Protein AF-A0A7S3SYY2-F1 (afdb_monomer_lite)

pLDDT: mean 83.9, std 14.85, range [45.09, 97.62]

Foldseek 3Di:
DQVPLLVVLVQLVCVVVVNHDPDDDDDDDLVNVVVVCVLQVQCPPDDPPDRQDPPKDKDKDKDFDPDPPPPDRGQIWMWIAIVNHTGHAFQDDPPDRIHRSVSRNVRSVVVQVVVVHDCVVPVPDPDD

Radius of gyration: 16.12 Å; chains: 1; bounding box: 40×39×46 Å

Sequence (128 aa):
MHPLLLEITSRLQAAAEGSGARLTLLSGHDTVVAQLLAALDATGESERCGWPPYASRVVFEVWAPVRRDEGRTPALVVRALFNGVPQPLPGCSPGLELCPLRAFAQAVEARFSAQGGFERACAAKARL

Secondary structure (DSSP, 8-state):
--HHHHHHHHHHHHHHTTSS-S-------HHHHHHHHHHTTTT-TTS--PPPPTT--EEEEEE--S---TTSPPPPEEEEEETTEE---TTS-TT-SSEEHHHHHHHHHHHHHHTT-HHHHT---S--

Organism: Emiliania huxleyi (NCBI:txid2903)

Structure (mmCIF, N/CA/C/O backbone):
data_AF-A0A7S3SYY2-F1
#
_entry.id   AF-A0A7S3SYY2-F1
#
loop_
_atom_site.group_PDB
_atom_site.id
_atom_site.type_symbol
_atom_site.label_atom_id
_atom_site.label_alt_id
_atom_site.label_comp_id
_atom_site.label_asym_id
_atom_site.label_entity_id
_atom_site.label_seq_id
_atom_site.pdbx_PDB_ins_code
_atom_site.Cartn_x
_atom_site.Cartn_y
_atom_site.Cartn_z
_atom_site.occupancy
_atom_site.B_iso_or_equiv
_atom_site.auth_seq_id
_atom_site.auth_comp_id
_atom_site.auth_asym_id
_atom_site.auth_atom_id
_atom_site.pdbx_PDB_model_num
ATOM 1 N N . MET A 1 1 ? 1.476 -2.790 -13.686 1.00 65.81 1 MET A N 1
ATOM 2 C CA . MET A 1 1 ? 0.308 -3.617 -13.343 1.00 65.81 1 MET A CA 1
ATOM 3 C C . MET A 1 1 ? 0.619 -4.450 -12.122 1.00 65.81 1 MET A C 1
ATOM 5 O O . MET A 1 1 ? 1.651 -5.104 -12.127 1.00 65.81 1 MET A O 1
ATOM 9 N N . HIS A 1 2 ? -0.176 -4.340 -11.054 1.00 78.88 2 HIS A N 1
ATOM 10 C CA . HIS A 1 2 ? 0.267 -4.744 -9.712 1.00 78.88 2 HIS A CA 1
ATOM 11 C C . HIS A 1 2 ? -0.865 -5.444 -8.935 1.00 78.88 2 HIS A C 1
ATOM 13 O O . HIS A 1 2 ? -1.493 -4.807 -8.088 1.00 78.88 2 HIS A O 1
ATOM 19 N N . PRO A 1 3 ? -1.155 -6.733 -9.214 1.00 88.81 3 PRO A N 1
ATOM 20 C CA . PRO A 1 3 ? -2.264 -7.456 -8.577 1.00 88.81 3 PRO A CA 1
ATOM 21 C C . PRO A 1 3 ? -2.124 -7.525 -7.051 1.00 88.81 3 PRO A C 1
ATOM 23 O O . PRO A 1 3 ? -3.116 -7.424 -6.338 1.00 88.81 3 PRO A O 1
ATOM 26 N N . LEU A 1 4 ? -0.892 -7.597 -6.537 1.00 93.25 4 LEU A N 1
ATOM 27 C CA . LEU A 1 4 ? -0.640 -7.558 -5.097 1.00 93.25 4 LEU A CA 1
ATOM 28 C C . LEU A 1 4 ? -1.083 -6.232 -4.458 1.00 93.25 4 LEU A C 1
ATOM 30 O O . LEU A 1 4 ? -1.627 -6.247 -3.360 1.00 93.25 4 LEU A O 1
ATOM 34 N N . LEU A 1 5 ? -0.880 -5.093 -5.130 1.00 94.38 5 LEU A N 1
ATOM 35 C CA . LEU A 1 5 ? -1.324 -3.801 -4.603 1.00 94.38 5 LEU A CA 1
ATOM 36 C C . LEU A 1 5 ? -2.856 -3.731 -4.549 1.00 94.38 5 LEU A C 1
ATOM 38 O O . LEU A 1 5 ? -3.395 -3.236 -3.568 1.00 94.38 5 LEU A O 1
ATOM 42 N N . LEU A 1 6 ? -3.545 -4.269 -5.560 1.00 93.44 6 LEU A N 1
ATOM 43 C CA . LEU A 1 6 ? -5.008 -4.353 -5.577 1.00 93.44 6 LEU A CA 1
ATOM 44 C C . LEU A 1 6 ? -5.541 -5.231 -4.432 1.00 93.44 6 LEU A C 1
ATOM 46 O O . LEU A 1 6 ? -6.450 -4.820 -3.717 1.00 93.44 6 LEU A O 1
ATOM 50 N N . GLU A 1 7 ? -4.938 -6.403 -4.221 1.00 95.12 7 GLU A N 1
ATOM 51 C CA . GLU A 1 7 ? -5.281 -7.299 -3.110 1.00 95.12 7 GLU A CA 1
ATOM 52 C C . GLU A 1 7 ? -5.051 -6.627 -1.748 1.00 95.12 7 GLU A C 1
ATOM 54 O O . GLU A 1 7 ? -5.907 -6.687 -0.865 1.00 95.12 7 GLU A O 1
ATOM 59 N N . ILE A 1 8 ? -3.916 -5.940 -1.574 1.00 96.88 8 ILE A N 1
ATOM 60 C CA . ILE A 1 8 ? -3.631 -5.160 -0.363 1.00 96.88 8 ILE A CA 1
ATOM 61 C C . ILE A 1 8 ? -4.713 -4.094 -0.160 1.00 96.88 8 ILE A C 1
ATOM 63 O O . ILE A 1 8 ? -5.267 -4.008 0.932 1.00 96.88 8 ILE A O 1
ATOM 67 N N . THR A 1 9 ? -5.061 -3.327 -1.195 1.00 95.94 9 THR A N 1
ATOM 68 C CA . THR A 1 9 ? -6.124 -2.313 -1.133 1.00 95.94 9 THR A CA 1
ATOM 69 C C . THR A 1 9 ? -7.457 -2.908 -0.680 1.00 95.94 9 THR A C 1
ATOM 71 O O . THR A 1 9 ? -8.068 -2.370 0.245 1.00 95.94 9 THR A O 1
ATOM 74 N N . SER A 1 10 ? -7.868 -4.044 -1.250 1.00 96.00 10 SER A N 1
ATOM 75 C CA . SER A 1 10 ? -9.106 -4.730 -0.860 1.00 96.00 10 SER A CA 1
ATOM 76 C C . SER A 1 10 ? -9.089 -5.152 0.614 1.00 96.00 10 SER A C 1
ATOM 78 O O . SER A 1 10 ? -10.051 -4.916 1.348 1.00 96.00 10 SER A O 1
ATOM 80 N N . ARG A 1 11 ? -7.962 -5.691 1.098 1.00 96.88 11 ARG A N 1
ATOM 81 C CA . ARG A 1 11 ? -7.799 -6.056 2.515 1.00 96.88 11 ARG A CA 1
ATOM 82 C C . ARG A 1 11 ? -7.856 -4.850 3.443 1.00 96.88 11 ARG A C 1
ATOM 84 O O . ARG A 1 11 ? -8.446 -4.950 4.516 1.00 96.88 11 ARG A O 1
ATOM 91 N N . LEU A 1 12 ? -7.263 -3.724 3.046 1.00 96.31 12 LEU A N 1
ATOM 92 C CA . LEU A 1 12 ? -7.311 -2.483 3.821 1.00 96.31 12 LEU A CA 1
ATOM 93 C C . LEU A 1 12 ? -8.750 -1.961 3.927 1.00 96.31 12 LEU A C 1
ATOM 95 O O . LEU A 1 12 ? -9.162 -1.578 5.018 1.00 96.31 12 LEU A O 1
ATOM 99 N N . GLN A 1 13 ? -9.523 -1.996 2.835 1.00 95.56 13 GLN A N 1
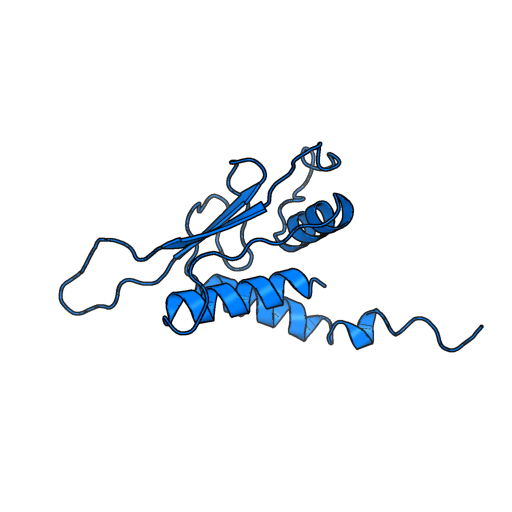ATOM 100 C CA . GLN A 1 13 ? -10.947 -1.635 2.841 1.00 95.56 13 GLN A CA 1
ATOM 101 C C . GLN A 1 13 ? -11.753 -2.554 3.767 1.00 95.56 13 GLN A C 1
ATOM 103 O O . GLN A 1 13 ? -12.414 -2.062 4.679 1.00 95.56 13 GLN A O 1
ATOM 108 N N . ALA A 1 14 ? -11.613 -3.876 3.624 1.00 95.62 14 ALA A N 1
ATOM 109 C CA . ALA A 1 14 ? -12.310 -4.841 4.475 1.00 95.62 14 ALA A CA 1
ATOM 110 C C . ALA A 1 14 ? -11.951 -4.675 5.964 1.00 95.62 14 ALA A C 1
ATOM 112 O O . ALA A 1 14 ? -12.819 -4.687 6.838 1.00 95.62 14 ALA A O 1
ATOM 113 N N . ALA A 1 15 ? -10.668 -4.482 6.285 1.00 94.50 15 ALA A N 1
ATOM 114 C CA . ALA A 1 15 ? -10.229 -4.236 7.658 1.00 94.50 15 ALA A CA 1
ATOM 115 C C . ALA A 1 15 ? -10.829 -2.939 8.224 1.00 94.50 15 ALA A C 1
ATOM 117 O O . ALA A 1 15 ? -11.243 -2.907 9.384 1.00 94.50 15 ALA A O 1
ATOM 118 N N . ALA A 1 16 ? -10.915 -1.887 7.407 1.00 91.62 16 ALA A N 1
ATOM 119 C CA . ALA A 1 16 ? -11.479 -0.605 7.810 1.00 91.62 16 ALA A CA 1
ATOM 120 C C . ALA A 1 16 ? -13.006 -0.648 8.006 1.00 91.62 16 ALA A C 1
ATOM 122 O O . ALA A 1 16 ? -13.536 0.065 8.856 1.00 91.62 16 ALA A O 1
ATOM 123 N N . GLU A 1 17 ? -13.699 -1.520 7.273 1.00 91.00 17 GLU A N 1
ATOM 124 C CA . GLU A 1 17 ? -15.127 -1.828 7.441 1.00 91.00 17 GLU A CA 1
ATOM 125 C C . GLU A 1 17 ? -15.404 -2.791 8.609 1.00 91.00 17 GLU A C 1
ATOM 127 O O . GLU A 1 17 ? -16.556 -3.046 8.955 1.00 91.00 17 GLU A O 1
ATOM 132 N N . GLY A 1 18 ? -14.356 -3.328 9.242 1.00 92.31 18 GLY A N 1
ATOM 133 C CA . GLY A 1 18 ? -14.468 -4.281 10.347 1.00 92.31 18 GLY A CA 1
ATOM 134 C C . GLY A 1 18 ? -14.792 -5.716 9.921 1.00 92.31 18 GLY A C 1
ATOM 135 O O . GLY A 1 18 ? -15.015 -6.559 10.788 1.00 92.31 18 GLY A O 1
ATOM 136 N N . SER A 1 19 ? -14.796 -6.007 8.619 1.00 95.25 19 SER A N 1
ATOM 137 C CA . SER A 1 19 ? -15.031 -7.341 8.050 1.00 95.25 19 SER A CA 1
ATOM 138 C C . SER A 1 19 ? -13.734 -8.116 7.764 1.00 95.25 19 SER A C 1
ATOM 140 O O . SER A 1 19 ? -13.767 -9.334 7.600 1.00 95.25 19 SER A O 1
ATOM 142 N N . GLY A 1 20 ? -12.588 -7.427 7.723 1.00 95.00 20 GLY A N 1
ATOM 143 C CA . GLY A 1 20 ? -11.268 -7.990 7.427 1.00 95.00 20 GLY A CA 1
ATOM 144 C C . GLY A 1 20 ? -10.346 -8.168 8.641 1.00 95.00 20 GLY A C 1
ATOM 145 O O . GLY A 1 20 ? -10.592 -7.667 9.741 1.00 95.00 20 GLY A O 1
ATOM 146 N N . ALA A 1 21 ? -9.230 -8.872 8.430 1.00 96.88 21 ALA A N 1
ATOM 147 C CA . ALA A 1 21 ? -8.206 -9.078 9.453 1.00 96.88 21 ALA A CA 1
ATOM 148 C C . ALA A 1 21 ? -7.479 -7.767 9.805 1.00 96.88 21 ALA A C 1
ATOM 150 O O . ALA A 1 21 ? -7.010 -7.048 8.927 1.00 96.88 21 ALA A O 1
ATOM 151 N N . ARG A 1 22 ? -7.315 -7.493 11.107 1.00 94.38 22 ARG A N 1
ATOM 152 C CA . ARG A 1 22 ? -6.625 -6.285 11.606 1.00 94.38 22 ARG A CA 1
ATOM 153 C C . ARG A 1 22 ? -5.106 -6.317 11.423 1.00 94.38 22 ARG A C 1
ATOM 155 O O . ARG A 1 22 ? -4.471 -5.270 11.431 1.00 94.38 22 ARG A O 1
ATOM 162 N N . LEU A 1 23 ? -4.531 -7.509 11.277 1.00 97.00 23 LEU A N 1
ATOM 163 C CA . LEU A 1 23 ? -3.124 -7.719 10.961 1.00 97.00 23 LEU A CA 1
ATOM 164 C C . LEU A 1 23 ? -3.025 -8.820 9.910 1.00 97.00 23 LEU A C 1
ATOM 166 O O . LEU A 1 23 ? -3.568 -9.907 10.085 1.00 97.00 23 LEU A O 1
ATOM 170 N N . THR A 1 24 ? -2.309 -8.527 8.832 1.00 97.31 24 THR A N 1
ATOM 171 C CA . THR A 1 24 ? -1.993 -9.475 7.767 1.00 97.31 24 THR A CA 1
ATOM 172 C C . THR A 1 24 ? -0.486 -9.460 7.560 1.00 97.31 24 THR A C 1
ATOM 174 O O . THR A 1 24 ? 0.097 -8.394 7.376 1.00 97.31 24 THR A O 1
ATOM 177 N N . LEU A 1 25 ? 0.141 -10.635 7.578 1.00 97.25 25 LEU A N 1
ATOM 178 C CA . LEU A 1 25 ? 1.570 -10.801 7.323 1.00 97.25 25 LEU A CA 1
ATOM 179 C C . LEU A 1 25 ? 1.753 -11.572 6.018 1.00 97.25 25 LEU A C 1
ATOM 181 O O . LE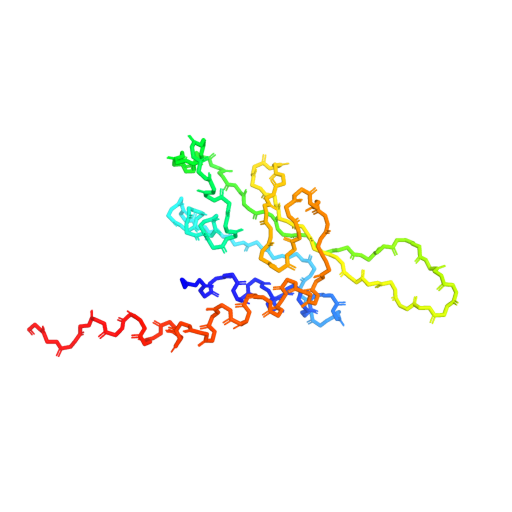U A 1 25 ? 1.212 -12.665 5.861 1.00 97.25 25 LEU A O 1
ATOM 185 N N . LEU A 1 26 ? 2.514 -10.994 5.091 1.00 96.06 26 LEU A N 1
ATOM 186 C CA . LEU A 1 26 ? 2.881 -11.617 3.823 1.00 96.06 26 LEU A CA 1
ATOM 187 C C . LEU A 1 26 ? 4.399 -11.715 3.762 1.00 96.06 26 LEU A C 1
ATOM 189 O O . LEU A 1 26 ? 5.094 -10.730 4.003 1.00 96.06 26 LEU A O 1
ATOM 193 N N . SER A 1 27 ? 4.897 -12.906 3.448 1.00 95.81 27 SER A N 1
ATOM 194 C CA . SER A 1 27 ? 6.316 -13.146 3.203 1.00 95.81 27 SER A CA 1
ATOM 195 C C . SER A 1 27 ? 6.532 -13.372 1.713 1.00 95.81 27 SER A C 1
ATOM 197 O O . SER A 1 27 ? 5.735 -14.044 1.058 1.00 95.81 27 SER A O 1
ATOM 199 N N . GLY A 1 28 ? 7.596 -12.791 1.174 1.00 94.12 28 GLY A N 1
ATOM 200 C CA . GLY A 1 28 ? 7.922 -12.842 -0.241 1.00 94.12 28 GLY A CA 1
ATOM 201 C C . GLY A 1 28 ? 9.389 -12.517 -0.480 1.00 94.12 28 GLY A C 1
ATOM 202 O O . GLY A 1 28 ? 10.166 -12.347 0.456 1.00 94.12 28 GLY A O 1
ATOM 203 N N . HIS A 1 29 ? 9.755 -12.437 -1.753 1.00 96.06 29 HIS A N 1
ATOM 204 C CA . HIS A 1 29 ? 11.124 -12.160 -2.172 1.00 96.06 29 HIS A CA 1
ATOM 205 C C . HIS A 1 29 ? 11.330 -10.654 -2.373 1.00 96.06 29 HIS A C 1
ATOM 207 O O . HIS A 1 29 ? 10.377 -9.892 -2.548 1.00 96.06 29 HIS A O 1
ATOM 213 N N . ASP A 1 30 ? 12.586 -10.232 -2.401 1.00 93.88 30 ASP A N 1
ATOM 214 C CA . ASP A 1 30 ? 13.014 -8.897 -2.831 1.00 93.88 30 ASP 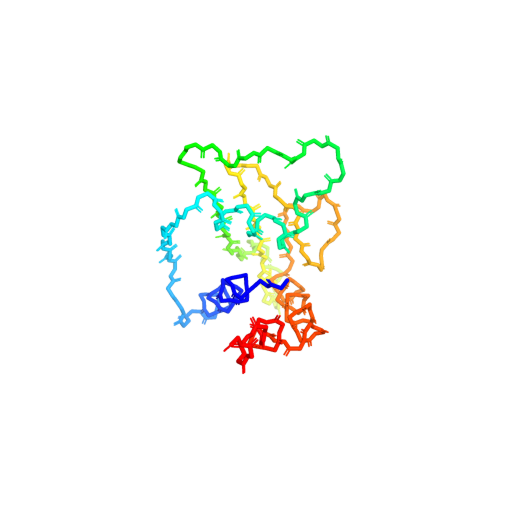A CA 1
ATOM 215 C C . ASP A 1 30 ? 12.355 -8.436 -4.145 1.00 93.88 30 ASP A C 1
ATOM 217 O O . ASP A 1 30 ? 11.899 -7.301 -4.242 1.00 93.88 30 ASP A O 1
ATOM 221 N N . THR A 1 31 ? 12.197 -9.327 -5.121 1.00 93.25 31 THR A N 1
ATOM 222 C CA . THR A 1 31 ? 11.491 -9.069 -6.384 1.00 93.25 31 THR A CA 1
ATOM 223 C C . THR A 1 31 ? 10.037 -8.642 -6.179 1.00 93.25 31 THR A C 1
ATOM 225 O O . THR A 1 31 ? 9.552 -7.765 -6.893 1.00 93.25 31 THR A O 1
ATOM 228 N N . VAL A 1 32 ? 9.347 -9.196 -5.178 1.00 93.62 32 VAL A N 1
ATOM 229 C CA . VAL A 1 32 ? 7.979 -8.795 -4.809 1.00 93.62 32 VAL A CA 1
ATOM 230 C C . VAL A 1 32 ? 7.990 -7.395 -4.202 1.00 93.62 32 VAL A C 1
ATOM 232 O O . VAL A 1 32 ? 7.170 -6.554 -4.568 1.00 93.62 32 VAL A O 1
ATOM 235 N N . VAL A 1 33 ? 8.947 -7.125 -3.310 1.00 93.31 33 VAL A N 1
ATOM 236 C CA . VAL A 1 33 ? 9.115 -5.809 -2.679 1.00 93.31 33 VAL A CA 1
ATOM 237 C C . VAL A 1 33 ? 9.411 -4.740 -3.731 1.00 93.31 33 VAL A C 1
ATOM 239 O O . VAL A 1 33 ? 8.736 -3.715 -3.760 1.00 93.31 33 VAL A O 1
ATOM 242 N N . ALA A 1 34 ? 10.354 -4.992 -4.638 1.00 90.62 34 ALA A N 1
ATOM 243 C CA . ALA A 1 34 ? 10.725 -4.066 -5.705 1.00 90.62 34 ALA A CA 1
ATOM 244 C C . ALA A 1 34 ? 9.529 -3.728 -6.612 1.00 90.62 34 ALA A C 1
ATOM 246 O O . ALA A 1 34 ? 9.264 -2.559 -6.893 1.00 90.62 34 ALA A O 1
ATOM 247 N N . GLN A 1 35 ? 8.756 -4.738 -7.021 1.00 90.19 35 GLN A N 1
ATOM 248 C CA . GLN A 1 35 ? 7.560 -4.533 -7.841 1.00 90.19 35 GLN A CA 1
ATOM 249 C C . GLN A 1 35 ? 6.461 -3.761 -7.105 1.00 90.19 35 GLN A C 1
ATOM 251 O O . GLN A 1 35 ? 5.748 -2.973 -7.731 1.00 90.19 35 GLN A O 1
ATOM 256 N N . LEU A 1 36 ? 6.312 -3.974 -5.795 1.00 92.44 36 LEU A N 1
ATOM 257 C CA . LEU A 1 36 ? 5.355 -3.241 -4.971 1.00 92.44 36 LEU A CA 1
ATOM 258 C C . LEU A 1 36 ? 5.768 -1.774 -4.800 1.00 92.44 36 LEU A C 1
ATOM 260 O O . LEU A 1 36 ? 4.921 -0.896 -4.903 1.00 92.44 36 LEU A O 1
ATOM 264 N N . LEU A 1 37 ? 7.059 -1.485 -4.626 1.00 90.75 37 LEU A N 1
ATOM 265 C CA . LEU A 1 37 ? 7.564 -0.108 -4.595 1.00 90.75 37 LEU A CA 1
ATOM 266 C C . LEU A 1 37 ? 7.344 0.605 -5.935 1.00 90.75 37 LEU A C 1
ATOM 268 O O . LEU A 1 37 ? 6.852 1.732 -5.956 1.00 90.75 37 LEU A O 1
ATOM 272 N N . ALA A 1 38 ? 7.600 -0.070 -7.058 1.00 87.00 38 ALA A N 1
ATOM 273 C CA . ALA A 1 38 ? 7.276 0.462 -8.383 1.00 87.00 38 ALA A CA 1
ATOM 274 C C . ALA A 1 38 ? 5.766 0.722 -8.556 1.00 87.00 38 ALA A C 1
ATOM 276 O O . ALA A 1 38 ? 5.361 1.685 -9.205 1.00 87.00 38 ALA A O 1
ATOM 277 N N . ALA A 1 39 ? 4.914 -0.109 -7.947 1.00 88.94 39 ALA A N 1
ATOM 278 C CA . ALA A 1 39 ? 3.462 0.064 -7.974 1.00 88.94 39 ALA A CA 1
ATOM 279 C C . ALA A 1 39 ? 2.987 1.337 -7.265 1.00 88.94 39 ALA A C 1
ATOM 281 O O . ALA A 1 39 ? 2.008 1.947 -7.694 1.00 88.94 39 ALA A O 1
ATOM 282 N N . LEU A 1 40 ? 3.671 1.703 -6.181 1.00 88.62 40 LEU A N 1
ATOM 283 C CA . LEU A 1 40 ? 3.381 2.881 -5.366 1.00 88.62 40 LEU A CA 1
ATOM 284 C C . LEU A 1 40 ? 3.901 4.183 -5.983 1.00 88.62 40 LEU A C 1
ATOM 286 O O . LEU A 1 40 ? 3.734 5.240 -5.385 1.00 88.62 40 LEU A O 1
ATOM 290 N N . ASP A 1 41 ? 4.534 4.111 -7.157 1.00 79.12 41 ASP A N 1
ATOM 291 C CA . ASP A 1 41 ? 5.284 5.226 -7.742 1.00 79.12 41 ASP A CA 1
ATOM 292 C C . ASP A 1 41 ? 6.437 5.692 -6.831 1.00 79.12 41 ASP A C 1
ATOM 294 O O . ASP A 1 41 ? 6.934 6.814 -6.903 1.00 79.12 41 ASP A O 1
ATOM 298 N N . ALA A 1 42 ? 6.909 4.795 -5.955 1.00 61.19 42 ALA A N 1
ATOM 299 C CA . ALA A 1 42 ? 8.019 5.044 -5.043 1.00 61.19 42 ALA A CA 1
ATOM 300 C C . ALA A 1 42 ? 9.388 5.021 -5.743 1.00 61.19 42 ALA A C 1
ATOM 302 O O . ALA A 1 42 ? 10.411 5.140 -5.074 1.00 61.19 42 ALA A O 1
ATOM 303 N N . THR A 1 43 ? 9.410 4.879 -7.070 1.00 53.28 43 THR A N 1
ATOM 304 C CA . THR A 1 43 ? 10.605 4.809 -7.922 1.00 53.28 43 THR A CA 1
ATOM 305 C C . THR A 1 43 ? 10.906 6.123 -8.652 1.00 53.28 43 THR A C 1
ATOM 307 O O . THR A 1 43 ? 11.659 6.109 -9.621 1.00 53.28 43 THR A O 1
ATOM 310 N N . GLY A 1 44 ? 10.321 7.244 -8.209 1.00 50.72 44 GLY A N 1
ATOM 311 C CA . GLY A 1 44 ? 10.591 8.582 -8.744 1.00 50.72 44 GLY A CA 1
ATOM 312 C C . GLY A 1 44 ? 12.087 8.912 -8.855 1.00 50.72 44 GLY A C 1
ATOM 313 O O . GLY A 1 44 ? 12.904 8.461 -8.049 1.00 50.72 44 GLY A O 1
ATOM 314 N N . GLU A 1 45 ? 12.404 9.668 -9.907 1.00 49.28 45 GLU A N 1
ATOM 315 C CA . GLU A 1 45 ? 13.710 9.832 -10.547 1.00 49.28 45 GLU A CA 1
ATOM 316 C C . GLU A 1 45 ? 14.882 10.104 -9.580 1.00 49.28 45 GLU A C 1
ATOM 318 O O . GLU A 1 45 ? 14.813 10.963 -8.707 1.00 49.28 45 GLU A O 1
ATOM 323 N N . SER A 1 46 ? 15.992 9.398 -9.820 1.00 46.59 46 SER A N 1
ATOM 324 C CA . SER A 1 46 ? 17.381 9.630 -9.368 1.00 46.59 46 SER A CA 1
ATOM 325 C C . SER A 1 46 ? 17.944 8.931 -8.115 1.00 46.59 46 SER A C 1
ATOM 327 O O . SER A 1 46 ? 19.129 8.612 -8.158 1.00 46.59 46 SER A O 1
ATOM 329 N N . GLU A 1 47 ? 17.180 8.558 -7.076 1.00 45.09 47 GLU A N 1
ATOM 330 C CA . GLU A 1 47 ? 17.802 7.998 -5.839 1.00 45.09 47 GLU A CA 1
ATOM 331 C C . GLU A 1 47 ? 17.264 6.641 -5.340 1.00 45.09 47 GLU A C 1
ATOM 333 O O . GLU A 1 47 ? 17.755 6.104 -4.347 1.00 45.09 47 GLU A O 1
ATOM 338 N N . ARG A 1 48 ? 16.283 6.025 -6.017 1.00 53.97 48 ARG A N 1
ATOM 339 C CA . ARG A 1 48 ? 15.572 4.835 -5.489 1.00 53.97 48 ARG A CA 1
ATOM 340 C C . ARG A 1 48 ? 15.709 3.547 -6.308 1.00 53.97 48 ARG A C 1
ATOM 342 O O . ARG A 1 48 ? 14.996 2.583 -6.052 1.00 53.97 48 ARG A O 1
ATOM 349 N N . CYS A 1 49 ? 16.678 3.473 -7.219 1.00 63.91 49 CYS A N 1
ATOM 350 C CA . CYS A 1 49 ? 17.025 2.249 -7.962 1.00 63.91 49 CYS A CA 1
ATOM 351 C C . CYS A 1 49 ? 17.823 1.217 -7.129 1.00 63.91 49 CYS A C 1
ATOM 353 O O . CYS A 1 49 ? 18.572 0.415 -7.685 1.00 63.91 49 CYS A O 1
ATOM 355 N N . GLY A 1 50 ? 17.706 1.243 -5.799 1.00 76.38 50 GLY A N 1
ATOM 356 C CA . GLY A 1 50 ? 18.361 0.284 -4.913 1.00 76.38 50 GLY A CA 1
ATOM 357 C C . GLY A 1 50 ? 17.581 -1.025 -4.842 1.00 76.38 50 GLY A C 1
ATOM 358 O O . GLY A 1 50 ? 16.363 -1.020 -4.658 1.00 76.38 50 GLY A O 1
ATOM 359 N N . TRP A 1 51 ? 18.278 -2.155 -4.959 1.00 88.44 51 TRP A N 1
ATOM 360 C CA . TRP A 1 51 ? 17.673 -3.461 -4.707 1.00 88.44 51 TRP A CA 1
ATOM 361 C C . TRP A 1 51 ? 17.224 -3.555 -3.239 1.00 88.44 51 TRP A C 1
ATOM 363 O O . TRP A 1 51 ? 17.984 -3.124 -2.364 1.00 88.44 51 TRP A O 1
ATOM 373 N N . PRO A 1 52 ? 16.032 -4.102 -2.930 1.00 92.19 52 PRO A N 1
ATOM 374 C CA . PRO A 1 52 ? 15.589 -4.244 -1.548 1.00 92.19 52 PRO A CA 1
ATOM 375 C C . PRO A 1 52 ? 16.617 -5.031 -0.713 1.00 92.19 52 PRO A C 1
ATOM 377 O O . PRO A 1 52 ? 16.922 -6.173 -1.059 1.00 92.19 52 PRO A O 1
ATOM 380 N N . PRO A 1 53 ? 17.172 -4.461 0.375 1.00 93.12 53 PRO A N 1
ATOM 381 C CA . PRO A 1 53 ? 18.120 -5.175 1.227 1.00 93.12 53 PRO A CA 1
ATOM 382 C C . PRO A 1 53 ? 17.447 -6.318 2.001 1.00 93.12 53 PRO A C 1
ATOM 384 O O . PRO A 1 53 ? 16.217 -6.437 2.040 1.00 93.12 53 PRO A O 1
ATOM 387 N N . TYR A 1 54 ? 18.250 -7.141 2.678 1.00 95.50 54 TYR A N 1
ATOM 388 C CA . TYR A 1 54 ? 17.741 -8.180 3.574 1.00 95.50 54 TYR A CA 1
ATOM 389 C C . TYR A 1 54 ? 16.752 -7.630 4.605 1.00 95.50 54 TYR A C 1
ATOM 391 O O . TYR A 1 54 ? 16.911 -6.521 5.113 1.00 95.50 54 TYR A O 1
ATOM 399 N N . ALA A 1 55 ? 15.736 -8.440 4.915 1.00 95.56 55 ALA A N 1
ATOM 400 C CA . ALA A 1 55 ? 14.648 -8.094 5.832 1.00 95.56 55 ALA A CA 1
ATOM 401 C C . ALA A 1 55 ? 13.882 -6.810 5.452 1.00 95.56 55 ALA A C 1
ATOM 403 O O . ALA A 1 55 ? 13.263 -6.173 6.308 1.00 95.56 55 ALA A O 1
ATOM 404 N N . SER A 1 56 ? 13.891 -6.447 4.164 1.00 95.44 56 SER A N 1
ATOM 405 C CA . SER A 1 56 ? 13.053 -5.371 3.645 1.00 95.44 56 SER A CA 1
ATOM 406 C C . SER A 1 56 ? 11.581 -5.605 3.958 1.00 95.44 56 SER A C 1
ATOM 408 O O . SER A 1 56 ? 11.067 -6.713 3.804 1.00 95.44 56 SER A O 1
ATOM 410 N N . ARG A 1 57 ? 10.885 -4.536 4.344 1.00 96.31 57 ARG A N 1
ATOM 411 C CA . ARG A 1 57 ? 9.450 -4.567 4.631 1.00 96.31 57 ARG A CA 1
ATOM 412 C C . ARG A 1 57 ? 8.727 -3.383 4.012 1.00 96.31 57 ARG A C 1
ATOM 414 O O . ARG A 1 57 ? 9.206 -2.250 4.076 1.00 96.31 57 ARG A O 1
ATOM 421 N N . VAL A 1 58 ? 7.538 -3.661 3.488 1.00 96.00 58 VAL A N 1
ATOM 422 C CA . VAL A 1 58 ? 6.545 -2.652 3.123 1.00 96.00 58 VAL A CA 1
ATOM 423 C C . VAL A 1 58 ? 5.362 -2.821 4.064 1.00 96.00 58 VAL A C 1
ATOM 425 O O . VAL A 1 58 ? 4.789 -3.905 4.144 1.00 96.00 58 VAL A O 1
ATOM 428 N N . VAL A 1 59 ? 5.025 -1.771 4.804 1.00 97.62 59 VAL A N 1
ATOM 429 C CA . VAL A 1 59 ? 3.928 -1.776 5.777 1.00 97.62 59 VAL A CA 1
ATOM 430 C C . VAL A 1 59 ? 2.848 -0.825 5.294 1.00 97.62 59 VAL A C 1
ATOM 432 O O . VAL A 1 59 ? 3.148 0.327 4.995 1.00 97.62 59 VAL A O 1
ATOM 435 N N . PHE A 1 60 ? 1.606 -1.302 5.240 1.00 97.38 60 PHE A N 1
ATOM 436 C CA . PHE A 1 60 ? 0.426 -0.472 5.021 1.00 97.38 60 PHE A CA 1
ATOM 437 C C . PHE A 1 60 ? -0.339 -0.353 6.327 1.00 97.38 60 PHE A C 1
ATOM 439 O O . PHE A 1 60 ? -0.582 -1.354 7.001 1.00 97.38 60 PHE A O 1
ATOM 446 N N . GLU A 1 61 ? -0.736 0.863 6.668 1.00 96.50 61 GLU A N 1
ATOM 447 C CA . GLU A 1 61 ? -1.469 1.146 7.895 1.00 96.50 61 GLU A CA 1
ATOM 448 C C . GLU A 1 61 ? -2.732 1.926 7.564 1.00 96.50 61 GLU A C 1
ATOM 450 O O . GLU A 1 61 ? -2.667 2.879 6.790 1.00 96.50 61 GLU A O 1
ATOM 455 N N . VAL A 1 62 ? -3.859 1.548 8.171 1.00 94.69 62 VAL A N 1
ATOM 456 C CA . VAL A 1 62 ? -5.115 2.303 8.105 1.00 94.69 62 VAL A CA 1
ATOM 457 C C . VAL A 1 62 ? -5.389 2.926 9.461 1.00 94.69 62 VAL A C 1
ATOM 459 O O . VAL A 1 62 ? -5.326 2.253 10.489 1.00 94.69 62 VAL A O 1
ATOM 462 N N . TRP A 1 63 ? -5.738 4.205 9.450 1.00 91.44 63 TRP A N 1
ATOM 463 C CA . TRP A 1 63 ? -6.020 4.989 10.639 1.00 91.44 63 TRP A CA 1
ATOM 464 C C . TRP A 1 63 ? -7.398 5.640 10.543 1.00 91.44 63 TRP A C 1
ATOM 466 O O . TRP A 1 63 ? -7.824 6.086 9.476 1.00 91.44 63 TRP A O 1
ATOM 476 N N . ALA A 1 64 ? -8.070 5.750 11.686 1.00 86.06 64 ALA A N 1
ATOM 477 C CA . ALA A 1 64 ? -9.228 6.615 11.864 1.00 86.06 64 ALA A CA 1
ATOM 478 C C . ALA A 1 64 ? -8.775 7.875 12.627 1.00 86.06 64 ALA A C 1
ATOM 480 O O . ALA A 1 64 ? -8.355 7.755 13.781 1.00 86.06 64 ALA A O 1
ATOM 481 N N . PRO A 1 65 ? -8.815 9.074 12.016 1.00 70.75 65 PRO A N 1
ATOM 482 C CA . PRO A 1 65 ? -8.454 10.313 12.697 1.00 70.75 65 PRO A CA 1
ATOM 483 C C . PRO A 1 65 ? -9.269 10.525 13.979 1.00 70.75 65 PRO A C 1
ATOM 485 O O . PRO A 1 65 ? -10.488 10.375 13.987 1.00 70.75 65 PRO A O 1
ATOM 488 N N . VAL A 1 66 ? -8.597 10.929 15.060 1.00 67.19 66 VAL A N 1
ATOM 489 C CA . VAL A 1 66 ? -9.207 11.118 16.394 1.00 67.19 66 VAL A CA 1
ATOM 490 C C . VAL A 1 66 ? -10.174 12.315 16.438 1.00 67.19 66 VAL A C 1
ATOM 492 O O . VAL A 1 66 ? -11.002 12.411 17.343 1.00 67.19 66 VAL A O 1
ATOM 495 N N . ARG A 1 67 ? -10.127 13.222 15.450 1.00 59.84 67 ARG A N 1
ATOM 496 C CA . ARG A 1 67 ? -11.046 14.367 15.368 1.00 59.84 67 ARG A CA 1
ATOM 497 C C . ARG A 1 67 ? -12.443 13.917 14.938 1.00 59.84 67 ARG A C 1
ATO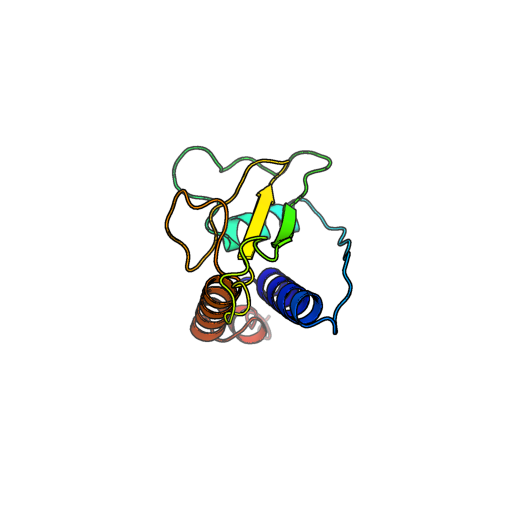M 499 O O . ARG A 1 67 ? -12.766 13.874 13.756 1.00 59.84 67 ARG A O 1
ATOM 506 N N . ARG A 1 68 ? -13.267 13.601 15.937 1.00 54.66 68 ARG A N 1
ATOM 507 C CA . ARG A 1 68 ? -14.726 13.652 15.836 1.00 54.66 68 ARG A CA 1
ATOM 508 C C . ARG A 1 68 ? -15.136 15.121 15.784 1.00 54.66 68 ARG A C 1
ATOM 510 O O . ARG A 1 68 ? -15.340 15.729 16.827 1.00 54.66 68 ARG A O 1
ATOM 517 N N . ASP A 1 69 ? -15.263 15.682 14.589 1.00 55.78 69 ASP A N 1
ATOM 518 C CA . ASP A 1 69 ? -16.273 16.727 14.434 1.00 55.78 69 ASP A CA 1
ATOM 519 C C . ASP A 1 69 ? -17.620 16.043 14.700 1.00 55.78 69 ASP A C 1
ATOM 521 O O . ASP A 1 69 ? -17.948 15.038 14.057 1.00 55.78 69 ASP A O 1
ATOM 525 N N . GLU A 1 70 ? -18.346 16.505 15.717 1.00 48.72 70 GLU A N 1
ATOM 526 C CA . GLU A 1 70 ? -19.632 15.941 16.128 1.00 48.72 70 GLU A CA 1
ATOM 527 C C . GLU A 1 70 ? -20.577 15.876 14.915 1.00 48.72 70 GLU A C 1
ATOM 529 O O . GLU A 1 70 ? -21.054 16.891 14.417 1.00 48.72 70 GLU A O 1
ATOM 534 N N . GLY A 1 71 ? -20.798 14.666 14.387 1.00 54.47 71 GLY A N 1
ATOM 535 C CA . GLY A 1 71 ? -21.692 14.417 13.252 1.00 54.47 71 GLY A CA 1
ATOM 536 C C . GLY A 1 71 ? -21.035 13.977 11.937 1.00 54.47 71 GLY A C 1
ATOM 537 O O . GLY A 1 71 ? -21.767 13.627 11.012 1.00 54.47 71 GLY A O 1
ATOM 538 N N . ARG A 1 72 ? -19.696 13.917 11.823 1.00 58.41 72 ARG A N 1
ATOM 539 C CA . ARG A 1 72 ? -19.021 13.292 10.665 1.00 58.41 72 ARG A CA 1
ATOM 540 C C . ARG A 1 72 ? -18.207 12.069 11.070 1.00 58.41 72 ARG A C 1
ATOM 542 O O . ARG A 1 72 ? -17.392 12.116 11.987 1.00 58.41 72 ARG A O 1
ATOM 549 N N . THR A 1 73 ? -18.395 10.970 10.344 1.00 58.47 73 THR A N 1
ATOM 550 C CA . THR A 1 73 ? -17.491 9.819 10.393 1.00 58.47 73 THR A CA 1
ATOM 551 C C . THR A 1 73 ? -16.095 10.283 9.963 1.00 58.47 73 THR A C 1
ATOM 553 O O . THR A 1 73 ? -15.965 10.852 8.874 1.00 58.47 73 THR A O 1
ATOM 556 N N . PRO A 1 74 ? -15.050 10.094 10.792 1.00 63.22 74 PRO A N 1
ATOM 557 C CA . PRO A 1 74 ? -13.705 10.515 10.430 1.00 63.22 74 PRO A CA 1
ATOM 558 C C . PRO A 1 74 ? -13.264 9.741 9.187 1.00 63.22 74 PRO A C 1
ATOM 560 O O . PRO A 1 74 ? -13.388 8.516 9.128 1.00 63.22 74 PRO A O 1
ATOM 563 N N . ALA A 1 75 ? -12.788 10.461 8.171 1.00 80.50 75 ALA A N 1
ATOM 564 C CA . ALA A 1 75 ? -12.348 9.841 6.931 1.00 80.50 75 ALA A CA 1
ATOM 565 C C . ALA A 1 75 ? -11.144 8.937 7.216 1.00 80.50 75 ALA A C 1
ATOM 567 O O . ALA A 1 75 ? -10.124 9.403 7.721 1.00 80.50 75 ALA A O 1
ATOM 568 N N . LEU A 1 76 ? -11.275 7.649 6.900 1.00 91.81 76 LEU A N 1
ATOM 569 C CA . LEU A 1 76 ? -10.192 6.681 7.026 1.00 91.81 76 LEU A CA 1
ATOM 570 C C . LEU A 1 76 ? -9.020 7.106 6.144 1.00 91.81 76 LEU A C 1
ATOM 572 O O . LEU A 1 76 ? -9.204 7.468 4.976 1.00 91.81 76 LEU A O 1
ATOM 576 N N . VAL A 1 77 ? -7.819 7.041 6.701 1.00 93.56 77 VAL A N 1
ATOM 577 C CA . VAL A 1 77 ? -6.581 7.380 6.000 1.00 93.56 77 VAL A CA 1
ATOM 578 C C . VAL A 1 77 ? -5.635 6.191 5.990 1.00 93.56 77 VAL A C 1
ATOM 580 O O . VAL A 1 77 ? -5.684 5.340 6.872 1.00 93.56 77 VAL A O 1
ATOM 583 N N . VAL A 1 78 ? -4.774 6.139 4.983 1.00 95.38 78 VAL A N 1
ATOM 584 C CA . VAL A 1 78 ? -3.778 5.100 4.762 1.00 95.38 78 VAL A CA 1
ATOM 585 C C . VAL A 1 78 ? -2.396 5.726 4.602 1.00 95.38 78 VAL A C 1
ATOM 587 O O . VAL A 1 78 ? -2.268 6.817 4.043 1.00 95.38 78 VAL A O 1
ATOM 590 N N . ARG A 1 79 ? -1.360 5.024 5.066 1.00 94.94 79 ARG A N 1
ATOM 591 C CA . ARG A 1 79 ? 0.036 5.291 4.693 1.00 94.94 79 ARG A CA 1
ATOM 592 C C . ARG A 1 79 ? 0.768 4.005 4.344 1.00 94.94 79 ARG A C 1
ATOM 594 O O . ARG A 1 79 ? 0.413 2.939 4.849 1.00 94.94 79 ARG A O 1
ATOM 601 N N . ALA A 1 80 ? 1.799 4.126 3.511 1.00 94.88 80 ALA A N 1
ATOM 602 C CA . ALA A 1 80 ? 2.734 3.049 3.211 1.00 94.88 80 ALA A CA 1
ATOM 603 C C . ALA A 1 80 ? 4.149 3.425 3.664 1.00 94.88 80 ALA A C 1
ATOM 605 O O . ALA A 1 80 ? 4.606 4.546 3.440 1.00 94.88 80 ALA A O 1
ATOM 606 N N . LEU A 1 81 ? 4.848 2.476 4.281 1.00 94.62 81 LEU A N 1
ATOM 607 C CA . LEU A 1 81 ? 6.209 2.636 4.784 1.00 94.62 81 LEU A CA 1
ATOM 608 C C . LEU A 1 81 ? 7.114 1.580 4.153 1.00 94.62 81 LEU A C 1
ATOM 610 O O . LEU A 1 81 ? 6.836 0.390 4.280 1.00 94.62 81 LEU A O 1
ATOM 614 N N . PHE A 1 82 ? 8.229 1.986 3.553 1.00 94.12 82 PHE A N 1
ATOM 615 C CA . PHE A 1 82 ? 9.307 1.081 3.150 1.00 94.12 82 PHE A CA 1
ATOM 616 C C . PHE A 1 82 ? 10.457 1.215 4.136 1.00 94.12 82 PHE A C 1
ATOM 618 O O . PHE A 1 82 ? 11.023 2.296 4.284 1.00 94.12 82 PHE A O 1
ATOM 625 N N . ASN A 1 83 ? 10.766 0.139 4.859 1.00 94.50 83 ASN A N 1
ATOM 626 C CA . ASN A 1 83 ? 11.796 0.136 5.905 1.00 94.50 83 ASN A CA 1
ATOM 627 C C . ASN A 1 83 ? 11.645 1.289 6.923 1.00 94.50 83 ASN A C 1
ATOM 629 O O . ASN A 1 83 ? 12.621 1.798 7.459 1.00 94.50 83 ASN A O 1
ATOM 633 N N . GLY A 1 84 ? 10.396 1.681 7.208 1.00 92.88 84 GLY A N 1
ATOM 634 C CA . GLY A 1 84 ? 10.061 2.775 8.128 1.00 92.88 84 GLY A CA 1
ATOM 635 C C . GLY A 1 84 ? 9.993 4.166 7.490 1.00 92.88 84 GLY A C 1
ATOM 636 O O . GLY A 1 84 ? 9.587 5.105 8.163 1.00 92.88 84 GLY A O 1
ATOM 637 N N . VAL A 1 85 ? 10.328 4.305 6.205 1.00 91.25 85 VAL A N 1
ATOM 638 C CA . VAL A 1 85 ? 10.279 5.581 5.480 1.00 91.25 85 VAL A CA 1
ATOM 639 C C . VAL A 1 85 ? 8.953 5.706 4.720 1.00 91.25 85 VAL A C 1
ATOM 641 O O . VAL A 1 85 ? 8.635 4.798 3.941 1.00 91.25 85 VAL A O 1
ATOM 644 N N . PRO A 1 86 ? 8.192 6.806 4.882 1.00 91.69 86 PRO A N 1
ATOM 645 C CA . PRO A 1 86 ? 6.972 7.058 4.119 1.00 91.69 86 PRO A CA 1
ATOM 646 C C . PRO A 1 86 ? 7.179 7.013 2.606 1.00 91.69 86 PRO A C 1
ATOM 648 O O . PRO A 1 86 ? 8.164 7.531 2.075 1.00 91.69 86 PRO A O 1
ATOM 651 N N . GLN A 1 87 ? 6.236 6.378 1.918 1.00 90.81 87 GLN A N 1
ATOM 652 C CA . GLN A 1 87 ? 6.230 6.233 0.468 1.00 90.81 87 GLN A CA 1
ATOM 653 C C . GLN A 1 87 ? 5.103 7.057 -0.158 1.00 90.81 87 GLN A C 1
ATOM 655 O O . GLN A 1 87 ? 4.057 7.226 0.475 1.00 90.81 87 GLN A O 1
ATOM 660 N N . PRO A 1 88 ? 5.291 7.559 -1.393 1.00 89.94 88 PRO A N 1
ATOM 661 C CA . PRO A 1 88 ? 4.191 8.145 -2.143 1.00 89.94 88 PRO A CA 1
ATOM 662 C C . PRO A 1 88 ? 3.073 7.114 -2.333 1.00 89.94 88 PRO A C 1
ATOM 664 O O . PRO A 1 88 ? 3.310 5.904 -2.356 1.00 89.94 88 PRO A O 1
ATOM 667 N N . LEU A 1 89 ? 1.842 7.611 -2.444 1.00 90.81 89 LEU A N 1
ATOM 668 C CA . LEU A 1 89 ? 0.660 6.793 -2.674 1.00 90.81 89 LEU A CA 1
ATOM 669 C C . LEU A 1 89 ? -0.086 7.285 -3.921 1.00 90.81 89 LEU A C 1
ATOM 671 O O . LEU A 1 89 ? -0.329 8.489 -4.047 1.00 90.81 89 LEU A O 1
ATOM 675 N N . PRO A 1 90 ? -0.506 6.376 -4.821 1.00 89.56 90 PRO A N 1
ATOM 676 C CA . PRO A 1 90 ? -1.360 6.716 -5.951 1.00 89.56 90 PRO A CA 1
ATOM 677 C C . PRO A 1 90 ? -2.624 7.462 -5.512 1.00 89.56 90 PRO A C 1
ATOM 679 O O . PRO A 1 90 ? -3.273 7.078 -4.541 1.00 89.56 90 PRO A O 1
ATOM 682 N N . GLY A 1 91 ? -2.992 8.511 -6.251 1.00 86.75 91 GLY A N 1
ATOM 683 C CA . GLY A 1 91 ? -4.194 9.303 -5.967 1.00 86.75 91 GLY A CA 1
ATOM 684 C C . GLY A 1 91 ? -4.039 10.340 -4.854 1.00 86.75 91 GLY A C 1
ATOM 685 O O . GLY A 1 91 ? -5.027 10.979 -4.499 1.00 86.75 91 GLY A O 1
ATOM 686 N N . CYS A 1 92 ? -2.829 10.531 -4.322 1.00 88.06 92 CYS A N 1
ATOM 687 C CA . CYS A 1 92 ? -2.539 11.505 -3.276 1.00 88.06 92 CYS A CA 1
ATOM 688 C C . CYS A 1 92 ? -1.396 12.447 -3.665 1.00 88.06 92 CYS A C 1
ATOM 690 O O . CYS A 1 92 ? -0.475 12.068 -4.386 1.00 88.06 92 CYS A O 1
ATOM 692 N N . SER A 1 93 ? -1.480 13.700 -3.206 1.00 83.56 93 SER A N 1
ATOM 693 C CA . SER A 1 93 ? -0.472 14.720 -3.504 1.00 83.56 93 SER A CA 1
ATOM 694 C C . SER A 1 93 ? 0.903 14.318 -2.955 1.00 83.56 93 SER A C 1
ATOM 696 O O . SER A 1 93 ? 0.975 13.793 -1.838 1.00 83.56 93 SER A O 1
ATOM 698 N N . PRO A 1 94 ? 2.000 14.605 -3.681 1.00 75.94 94 PRO A N 1
ATOM 699 C CA . PRO A 1 94 ? 3.351 14.376 -3.179 1.00 75.94 94 PRO A CA 1
ATOM 700 C C . PRO A 1 94 ? 3.572 15.055 -1.821 1.00 75.94 94 PRO A C 1
ATOM 702 O O . PRO A 1 94 ? 3.123 16.178 -1.600 1.00 75.94 94 PRO A O 1
ATOM 705 N N . GLY A 1 95 ? 4.263 14.371 -0.909 1.00 70.81 95 GLY A N 1
ATOM 706 C CA . GLY A 1 95 ? 4.573 14.892 0.428 1.00 70.81 95 GLY A CA 1
ATOM 707 C C . GLY A 1 95 ? 3.468 14.717 1.478 1.00 70.81 95 GLY A C 1
ATOM 708 O O . GLY A 1 95 ? 3.712 15.004 2.648 1.00 70.81 95 GLY A O 1
ATOM 709 N N . LEU A 1 96 ? 2.283 14.211 1.112 1.00 78.94 96 LEU A N 1
ATOM 710 C CA . LEU A 1 96 ? 1.283 13.786 2.095 1.00 78.94 96 LEU A CA 1
ATOM 711 C C . LEU A 1 96 ? 1.662 12.427 2.690 1.00 78.94 96 LEU A C 1
ATOM 713 O O . LEU A 1 96 ? 1.685 11.420 1.987 1.00 78.94 96 LEU A O 1
ATOM 717 N N . GLU A 1 97 ? 1.911 12.392 3.999 1.00 81.50 97 GLU A N 1
ATOM 718 C CA . GLU A 1 97 ? 2.172 11.138 4.719 1.00 81.50 97 GLU A CA 1
ATOM 719 C C . GLU A 1 97 ? 0.902 10.282 4.866 1.00 81.50 97 GLU A C 1
ATOM 721 O O . GLU A 1 97 ? 0.965 9.059 4.782 1.00 81.50 97 GLU A O 1
ATOM 726 N N . LEU A 1 98 ? -0.256 10.923 5.067 1.00 90.75 98 LEU A N 1
ATOM 727 C CA . LEU A 1 98 ? -1.557 10.272 5.225 1.00 90.75 98 LEU A CA 1
ATOM 728 C C . LEU A 1 98 ? -2.447 10.580 4.018 1.00 90.75 98 LEU A C 1
ATOM 730 O O . LEU A 1 98 ? -2.704 11.740 3.696 1.00 90.75 98 LEU A O 1
ATOM 734 N N . CYS A 1 99 ? -2.953 9.530 3.381 1.00 91.62 99 CYS A N 1
ATOM 735 C CA . CYS A 1 99 ? -3.774 9.593 2.177 1.00 91.62 99 CYS A CA 1
ATOM 736 C C . CYS A 1 99 ? -5.200 9.114 2.486 1.00 91.62 99 CYS A C 1
ATOM 738 O O . CYS A 1 99 ? -5.343 8.093 3.153 1.00 91.62 99 CYS A O 1
ATOM 740 N N . PRO A 1 100 ? -6.282 9.775 2.035 1.00 92.88 100 PRO A N 1
ATOM 741 C CA . PRO A 1 100 ? -7.630 9.234 2.207 1.00 92.88 100 PRO A CA 1
ATOM 742 C C . PRO A 1 100 ? -7.750 7.835 1.585 1.00 92.88 100 PRO A C 1
ATOM 744 O O . PRO A 1 100 ? -7.494 7.666 0.392 1.00 92.88 100 PRO A O 1
ATOM 747 N N . LEU A 1 101 ? -8.189 6.840 2.367 1.00 94.19 101 LEU A N 1
ATOM 748 C CA . LEU A 1 101 ? -8.258 5.436 1.932 1.00 94.19 101 LEU A CA 1
ATOM 749 C C . LEU A 1 101 ? -9.080 5.278 0.646 1.00 94.19 101 LEU A C 1
ATOM 751 O O . LEU A 1 101 ? -8.695 4.540 -0.256 1.00 94.19 101 LEU A O 1
ATOM 755 N N . ARG A 1 102 ? -10.181 6.031 0.532 1.00 93.06 102 ARG A N 1
ATOM 756 C CA . ARG A 1 102 ? -11.033 6.044 -0.664 1.00 93.06 102 ARG A CA 1
ATOM 757 C C . ARG A 1 102 ? -10.296 6.547 -1.908 1.00 93.06 102 ARG A C 1
ATOM 759 O O . ARG A 1 102 ? -10.457 5.956 -2.969 1.00 93.06 102 ARG A O 1
ATOM 766 N N . ALA A 1 103 ? -9.513 7.621 -1.785 1.00 92.81 103 ALA A N 1
ATOM 767 C CA . ALA A 1 103 ? -8.778 8.195 -2.913 1.00 92.81 103 ALA A CA 1
ATOM 768 C C . ALA A 1 103 ? -7.682 7.236 -3.396 1.00 92.81 103 ALA A C 1
ATOM 770 O O . ALA A 1 103 ? -7.573 6.976 -4.594 1.00 92.81 103 ALA A O 1
ATOM 771 N N . PHE A 1 104 ? -6.946 6.642 -2.453 1.00 93.81 104 PHE A N 1
ATOM 772 C CA . PHE A 1 104 ? -5.965 5.599 -2.741 1.00 93.81 104 PHE A CA 1
ATOM 773 C C . PHE A 1 104 ? -6.599 4.400 -3.459 1.00 93.81 104 PHE A C 1
ATOM 775 O O . PHE A 1 104 ? -6.120 3.994 -4.517 1.00 93.81 104 PHE A O 1
ATOM 782 N N . ALA A 1 105 ? -7.704 3.863 -2.929 1.00 94.62 105 ALA A N 1
ATOM 783 C CA . ALA A 1 105 ? -8.363 2.699 -3.512 1.00 94.62 105 ALA A CA 1
ATOM 784 C C . ALA A 1 105 ? -8.839 2.954 -4.948 1.00 94.62 105 ALA A C 1
ATOM 786 O O . ALA A 1 105 ? -8.509 2.190 -5.854 1.00 94.62 105 ALA A O 1
ATOM 787 N N . GLN A 1 106 ? -9.512 4.086 -5.176 1.00 94.31 106 GLN A N 1
ATOM 788 C CA . GLN A 1 106 ? -9.971 4.488 -6.507 1.00 94.31 106 GLN A CA 1
ATOM 789 C C . GLN A 1 106 ? -8.812 4.642 -7.499 1.00 94.31 106 GLN A C 1
ATOM 791 O O . GLN A 1 106 ? -8.926 4.226 -8.651 1.00 94.31 106 GLN A O 1
ATOM 796 N N . ALA A 1 107 ? -7.679 5.205 -7.069 1.00 92.12 107 ALA A N 1
ATOM 797 C CA . ALA A 1 107 ? -6.506 5.348 -7.926 1.00 92.12 107 ALA A CA 1
ATOM 798 C C . ALA A 1 107 ? -5.873 3.994 -8.291 1.00 92.12 107 ALA A C 1
ATOM 800 O O . ALA A 1 107 ? -5.485 3.787 -9.445 1.00 92.12 107 ALA A O 1
ATOM 801 N N . VAL A 1 108 ? -5.794 3.059 -7.338 1.00 92.44 108 VAL A N 1
ATOM 802 C CA . VAL A 1 108 ? -5.293 1.695 -7.580 1.00 92.44 108 VAL A CA 1
ATOM 803 C C . VAL A 1 108 ? -6.209 0.938 -8.547 1.00 92.44 108 VAL A C 1
ATOM 805 O O . VAL A 1 108 ? -5.722 0.375 -9.531 1.00 92.44 108 VAL A O 1
ATOM 808 N N . GLU A 1 109 ? -7.523 0.972 -8.322 1.00 90.94 109 GLU A N 1
ATOM 809 C CA . GLU A 1 109 ? -8.528 0.336 -9.185 1.00 90.94 109 GLU A CA 1
ATOM 810 C C . GLU A 1 109 ? -8.520 0.911 -10.607 1.00 90.94 109 GLU A C 1
ATOM 812 O O . GLU A 1 109 ? -8.534 0.157 -11.586 1.00 90.94 109 GLU A O 1
ATOM 817 N N . ALA A 1 110 ? -8.441 2.240 -10.740 1.00 89.12 110 ALA A N 1
ATOM 818 C CA . ALA A 1 110 ? -8.361 2.909 -12.034 1.00 89.12 110 ALA A CA 1
ATOM 819 C C . ALA A 1 110 ? -7.095 2.494 -12.800 1.00 89.12 110 ALA A C 1
ATOM 821 O O . ALA A 1 110 ? -7.170 2.155 -13.983 1.00 89.12 110 ALA A O 1
ATOM 822 N N . ARG A 1 111 ? -5.937 2.444 -12.122 1.00 84.88 111 ARG A N 1
ATOM 823 C CA . ARG A 1 111 ? -4.666 2.010 -12.725 1.00 84.88 111 ARG A CA 1
ATOM 824 C C . ARG A 1 111 ? -4.709 0.542 -13.155 1.00 84.88 111 ARG A C 1
ATOM 826 O O . ARG A 1 111 ? -4.154 0.209 -14.200 1.00 84.88 111 ARG A O 1
ATOM 833 N N . PHE A 1 112 ? -5.359 -0.328 -12.382 1.00 81.88 112 PHE A N 1
ATOM 834 C CA . PHE A 1 112 ? -5.528 -1.740 -12.735 1.00 81.88 112 PHE A CA 1
ATOM 835 C C . PHE A 1 112 ? -6.461 -1.922 -13.940 1.00 81.88 112 PHE A C 1
ATOM 837 O O . PHE A 1 112 ? -6.108 -2.607 -14.902 1.00 81.88 112 PHE A O 1
ATOM 844 N N . SER A 1 113 ? -7.613 -1.247 -13.928 1.00 81.19 113 SER A N 1
ATOM 845 C CA . SER A 1 113 ? -8.623 -1.326 -14.991 1.00 81.19 113 SER A CA 1
ATOM 846 C C . SER A 1 113 ? -8.099 -0.788 -16.325 1.00 81.19 113 SER A C 1
ATOM 848 O O . SER A 1 113 ? -8.281 -1.426 -17.362 1.00 81.19 113 SER A O 1
ATOM 850 N N . ALA A 1 114 ? -7.369 0.334 -16.301 1.00 76.31 114 ALA A N 1
ATOM 851 C CA . ALA A 1 114 ? -6.754 0.929 -17.490 1.00 76.31 114 ALA A CA 1
ATOM 852 C C . ALA A 1 114 ? -5.738 0.001 -18.182 1.00 76.31 114 ALA A C 1
ATOM 854 O O . ALA A 1 114 ? -5.484 0.141 -19.375 1.00 76.31 114 ALA A O 1
ATOM 855 N N . GLN A 1 115 ? -5.163 -0.960 -17.452 1.00 68.81 115 GLN A N 1
ATOM 856 C CA . GLN A 1 115 ? -4.155 -1.892 -17.967 1.00 68.81 115 GLN A CA 1
ATOM 857 C C . GLN A 1 115 ? -4.756 -3.215 -18.473 1.00 68.81 115 GLN A C 1
ATOM 859 O O . GLN A 1 115 ? -4.015 -4.110 -18.871 1.00 68.81 115 GLN A O 1
ATOM 864 N N . GLY A 1 116 ? -6.088 -3.351 -18.484 1.00 74.56 116 GLY A N 1
ATOM 865 C CA . GLY A 1 116 ? -6.784 -4.516 -19.038 1.00 74.56 116 GLY A CA 1
ATOM 866 C C . GLY A 1 116 ? -6.715 -5.792 -18.186 1.00 74.56 116 GLY A C 1
ATOM 867 O O . GLY A 1 116 ? -7.190 -6.834 -18.642 1.00 74.56 116 GLY A O 1
ATOM 868 N N . GLY A 1 117 ? -6.182 -5.724 -16.963 1.00 75.06 117 GLY A N 1
ATOM 869 C CA . GLY A 1 117 ? -6.052 -6.864 -16.046 1.00 75.06 11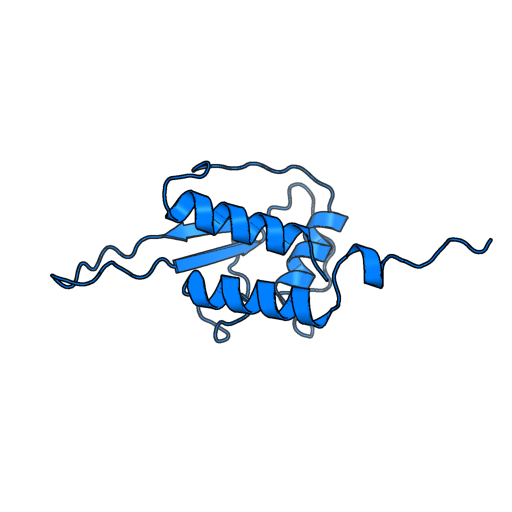7 GLY A CA 1
ATOM 870 C C . GLY A 1 117 ? -4.791 -7.716 -16.255 1.00 75.06 117 GLY A C 1
ATOM 871 O O . GLY A 1 117 ? -4.162 -7.682 -17.316 1.00 75.06 117 GLY A O 1
ATOM 872 N N . PHE A 1 118 ? -4.428 -8.482 -15.219 1.00 81.88 118 PHE A N 1
ATOM 873 C CA . PHE A 1 118 ? -3.184 -9.268 -15.111 1.00 81.88 118 PHE A CA 1
ATOM 874 C C . PHE A 1 118 ? -3.029 -10.317 -16.187 1.00 81.88 118 PHE A C 1
ATOM 876 O O . PHE A 1 118 ? -2.033 -10.341 -16.909 1.00 81.88 118 PHE A O 1
ATOM 883 N N . GLU A 1 119 ? -4.071 -11.103 -16.364 1.00 82.00 119 GLU A N 1
ATOM 884 C CA . GLU A 1 119 ? -4.154 -12.187 -17.322 1.00 82.00 119 GLU A CA 1
ATOM 885 C C . GLU A 1 119 ? -3.911 -11.672 -18.741 1.00 82.00 119 GLU A C 1
ATOM 887 O O . GLU A 1 119 ? -3.216 -12.311 -19.526 1.00 82.00 119 GLU A O 1
ATOM 892 N N . ARG A 1 120 ? -4.429 -10.480 -19.063 1.00 82.12 120 ARG A N 1
ATOM 893 C CA . ARG A 1 120 ? -4.337 -9.906 -20.406 1.00 82.12 120 ARG A CA 1
ATOM 894 C C . ARG A 1 120 ? -2.935 -9.399 -20.726 1.00 82.12 120 ARG A C 1
ATOM 896 O O . ARG A 1 120 ? -2.445 -9.677 -21.817 1.00 82.12 120 ARG A O 1
ATOM 903 N N . ALA A 1 121 ? -2.267 -8.697 -19.807 1.00 79.94 121 ALA A N 1
ATOM 904 C CA . ALA A 1 121 ? -0.893 -8.260 -20.083 1.00 79.94 121 ALA A CA 1
ATOM 905 C C . ALA A 1 121 ? 0.125 -9.401 -19.981 1.00 79.94 121 ALA A C 1
ATOM 907 O O . ALA A 1 121 ? 1.171 -9.340 -20.623 1.00 79.94 121 ALA A O 1
ATOM 908 N N . CYS A 1 122 ? -0.179 -10.447 -19.211 1.00 83.56 122 CYS A N 1
ATOM 909 C CA . CYS A 1 122 ? 0.653 -11.643 -19.115 1.00 83.56 122 CYS A CA 1
ATOM 910 C C . CYS A 1 122 ? 0.300 -12.721 -20.153 1.00 83.56 122 CYS A C 1
ATOM 912 O O . CYS A 1 122 ? 0.948 -13.764 -20.165 1.00 83.56 122 CYS A O 1
ATOM 914 N N . ALA A 1 123 ? -0.641 -12.475 -21.074 1.00 81.50 123 ALA A N 1
ATOM 915 C CA . ALA A 1 123 ? -1.057 -13.420 -22.120 1.00 81.50 123 ALA A CA 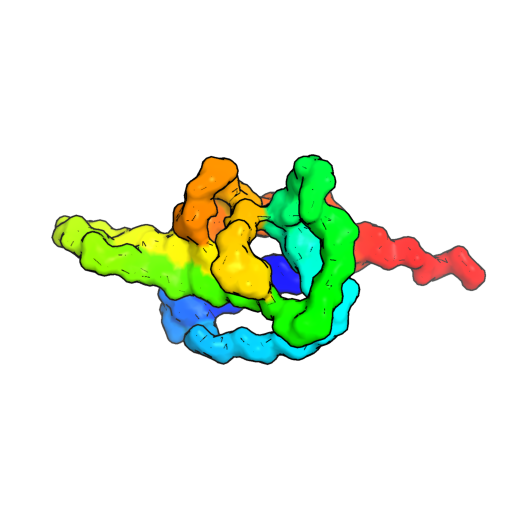1
ATOM 916 C C . ALA A 1 123 ? 0.044 -13.770 -23.153 1.00 81.50 123 ALA A C 1
ATOM 918 O O . ALA A 1 123 ? -0.207 -14.469 -24.137 1.00 81.50 123 ALA A O 1
ATOM 919 N N . ALA A 1 124 ? 1.285 -13.332 -22.941 1.00 66.19 124 ALA A N 1
ATOM 920 C CA . ALA A 1 124 ? 2.437 -13.711 -23.739 1.00 66.19 124 ALA A CA 1
ATOM 921 C C . ALA A 1 124 ? 2.918 -15.139 -23.399 1.00 66.19 124 ALA A C 1
ATOM 923 O O . ALA A 1 124 ? 3.940 -15.301 -22.737 1.00 66.19 124 ALA A O 1
ATOM 924 N N . LYS A 1 125 ? 2.186 -16.164 -23.874 1.00 52.94 125 LYS A N 1
ATOM 925 C CA . LYS A 1 125 ? 2.700 -17.340 -24.627 1.00 52.94 125 LYS A CA 1
ATOM 926 C C . LYS A 1 125 ? 1.704 -18.514 -24.653 1.00 52.94 125 LYS A C 1
ATOM 928 O O . LYS A 1 125 ? 1.600 -19.278 -23.703 1.00 52.94 125 LYS A O 1
ATOM 933 N N . ALA A 1 126 ? 1.108 -18.735 -25.825 1.00 49.94 126 ALA A N 1
ATOM 934 C CA . ALA A 1 126 ? 0.691 -20.059 -26.312 1.00 49.94 126 ALA A CA 1
ATOM 935 C C . ALA A 1 126 ? 1.131 -20.261 -27.779 1.00 49.94 126 ALA A C 1
ATOM 937 O O . ALA A 1 126 ? 0.389 -20.788 -28.603 1.00 49.94 126 ALA A O 1
ATOM 938 N N . ARG A 1 127 ? 2.322 -19.757 -28.134 1.00 52.09 127 ARG A N 1
ATOM 939 C CA . ARG A 1 127 ? 2.999 -20.026 -29.412 1.00 52.09 127 ARG A CA 1
ATOM 940 C C . ARG A 1 127 ? 4.506 -20.110 -29.171 1.00 52.09 127 ARG A C 1
ATOM 942 O O . ARG A 1 127 ? 5.215 -19.115 -29.302 1.00 52.09 127 ARG A O 1
ATOM 949 N N . LEU A 1 128 ? 4.947 -21.285 -28.741 1.00 48.00 128 LEU A N 1
ATOM 950 C CA . LEU A 1 128 ? 6.277 -21.832 -28.996 1.00 48.00 128 LEU A CA 1
ATOM 951 C C . LEU A 1 128 ? 6.064 -23.234 -29.557 1.00 48.00 128 LEU A C 1
ATOM 953 O O . LEU A 1 128 ? 5.179 -23.924 -29.004 1.00 48.00 128 LEU A O 1
#

InterPro domains:
  IPR000560 Histidine phosphatase superfamily, clade-2 [PF00328] (3-83)
  IPR029033 Histidine phosphatase superfamily [G3DSA:3.40.50.1240] (1-127)
  IPR029033 Histidine phosphatase superfamily [SSF53254] (2-125)
  IPR050645 Histidine Acid Phosphatase [PTHR11567] (2-112)